Protein AF-A0A3M6QVV1-F1 (afdb_monomer)

Secondary structure (DSSP, 8-state):
----TTT----EEE-TTS-EEETTT--EE----HHHHT---

Sequence (41 aa):
MKHCPECGGARHYRLGDGRFKCRACGRRFSWTSVWDSVRLP

Structure (mmCIF, N/CA/C/O backbone):
data_AF-A0A3M6QVV1-F1
#
_entry.id   AF-A0A3M6QVV1-F1
#
loop_
_atom_site.group_PDB
_atom_site.id
_atom_site.type_symbol
_atom_site.label_atom_id
_atom_site.label_alt_id
_atom_site.label_comp_id
_atom_site.label_asym_id
_atom_site.label_entity_id
_atom_site.label_seq_id
_atom_site.pdbx_PDB_ins_code
_atom_site.Cartn_x
_atom_site.Cartn_y
_atom_site.Cartn_z
_atom_site.occupancy
_atom_site.B_iso_or_equiv
_atom_site.auth_seq_id
_atom_site.auth_comp_id
_atom_site.auth_asym_id
_atom_site.auth_atom_id
_atom_site.pdbx_PDB_model_num
ATOM 1 N N . MET A 1 1 ? -4.105 -5.217 -8.667 1.00 61.00 1 MET A N 1
ATOM 2 C CA . MET A 1 1 ? -4.320 -4.042 -7.787 1.00 61.00 1 MET A CA 1
ATOM 3 C C . MET A 1 1 ? -3.271 -4.055 -6.685 1.00 61.00 1 MET A C 1
ATOM 5 O O . MET A 1 1 ? -2.804 -5.128 -6.330 1.00 61.00 1 MET A O 1
ATOM 9 N N . LYS A 1 2 ? -2.831 -2.895 -6.190 1.00 73.12 2 LYS A N 1
ATOM 10 C CA . LYS A 1 2 ? -1.781 -2.811 -5.162 1.00 73.12 2 LYS A CA 1
ATOM 11 C C . LYS A 1 2 ? -2.401 -2.953 -3.765 1.00 73.12 2 LYS A C 1
ATOM 13 O O . LYS A 1 2 ? -2.966 -1.994 -3.246 1.00 73.12 2 LYS A O 1
ATOM 18 N N . HIS A 1 3 ? -2.301 -4.143 -3.178 1.00 84.25 3 HIS A N 1
ATOM 19 C CA . HIS A 1 3 ? -2.800 -4.444 -1.832 1.00 84.25 3 HIS A CA 1
ATOM 20 C C . HIS A 1 3 ? -1.695 -4.312 -0.785 1.00 84.25 3 HIS A C 1
ATOM 22 O O . HIS A 1 3 ? -0.521 -4.525 -1.077 1.00 84.25 3 HIS A O 1
ATOM 28 N N . CYS A 1 4 ? -2.060 -3.961 0.445 1.00 85.75 4 CYS A N 1
ATOM 29 C CA . CYS A 1 4 ? -1.118 -3.992 1.555 1.00 85.75 4 CYS A CA 1
ATOM 30 C C . CYS A 1 4 ? -0.638 -5.438 1.792 1.00 85.75 4 CYS A C 1
ATOM 32 O O . CYS A 1 4 ? -1.492 -6.313 1.930 1.00 85.75 4 CYS A O 1
ATOM 34 N N . PRO A 1 5 ? 0.680 -5.694 1.884 1.00 82.94 5 PRO A N 1
ATOM 35 C CA . PRO A 1 5 ? 1.216 -7.046 2.070 1.00 82.94 5 PRO A CA 1
ATOM 36 C C . PRO A 1 5 ? 0.856 -7.671 3.426 1.00 82.94 5 PRO A C 1
ATOM 38 O O . PRO A 1 5 ? 0.916 -8.880 3.566 1.00 82.94 5 PRO A O 1
ATOM 41 N N . GLU A 1 6 ? 0.474 -6.854 4.410 1.00 86.50 6 GLU A N 1
ATOM 42 C CA . GLU A 1 6 ? 0.090 -7.317 5.750 1.00 86.50 6 GLU A CA 1
ATOM 43 C C . GLU A 1 6 ? -1.385 -7.718 5.830 1.00 86.50 6 GLU A C 1
ATOM 45 O O . GLU A 1 6 ? -1.725 -8.817 6.238 1.00 86.50 6 GLU A O 1
ATOM 50 N N . CYS A 1 7 ? -2.286 -6.810 5.449 1.00 88.75 7 CYS A N 1
ATOM 51 C CA . CYS A 1 7 ? -3.721 -6.982 5.692 1.00 88.75 7 CYS A CA 1
ATOM 52 C C . CYS A 1 7 ? -4.554 -7.149 4.417 1.00 88.75 7 CYS A C 1
ATOM 54 O O . CYS A 1 7 ? -5.779 -7.175 4.486 1.00 88.75 7 CYS A O 1
ATOM 56 N N . GLY A 1 8 ? -3.931 -7.145 3.234 1.00 86.62 8 GLY A N 1
ATOM 57 C CA . GLY A 1 8 ? -4.639 -7.197 1.950 1.00 86.62 8 GLY A CA 1
ATOM 58 C C . GLY A 1 8 ? -5.442 -5.932 1.613 1.00 86.62 8 GLY A C 1
ATOM 59 O O . GLY A 1 8 ? -6.108 -5.869 0.579 1.00 86.62 8 GLY A O 1
ATOM 60 N N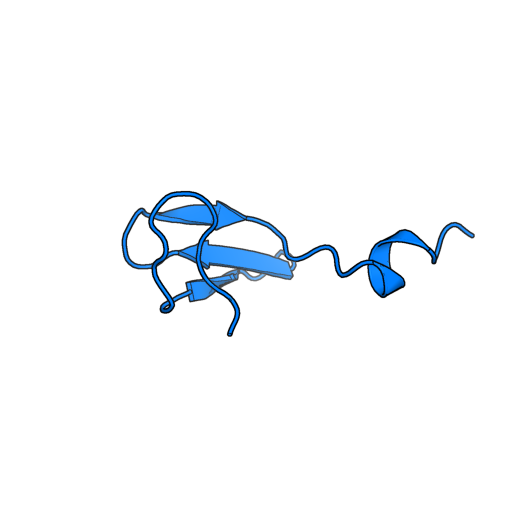 . GLY A 1 9 ? -5.387 -4.889 2.445 1.00 86.62 9 GLY A N 1
ATOM 61 C CA . GLY A 1 9 ? -6.150 -3.661 2.237 1.00 86.62 9 GLY A CA 1
ATOM 62 C C . GLY A 1 9 ? -5.738 -2.920 0.960 1.00 86.62 9 GLY A C 1
ATOM 63 O O . GLY A 1 9 ? -4.560 -2.628 0.756 1.00 86.62 9 GLY A O 1
ATOM 64 N N . ALA A 1 10 ? -6.710 -2.554 0.122 1.00 84.50 10 ALA A N 1
ATOM 65 C CA . ALA A 1 10 ? -6.473 -1.790 -1.111 1.00 84.50 10 ALA A CA 1
ATOM 66 C C . ALA A 1 10 ? -6.319 -0.273 -0.875 1.00 84.50 10 ALA A C 1
ATOM 68 O O . ALA A 1 10 ? -5.833 0.455 -1.737 1.00 84.50 10 ALA A O 1
ATOM 69 N N . ARG A 1 11 ? -6.725 0.225 0.302 1.00 85.50 11 ARG A N 1
ATOM 70 C CA . ARG A 1 11 ? -6.677 1.653 0.647 1.00 85.50 11 ARG A CA 1
ATOM 71 C C . ARG A 1 11 ? -5.331 2.008 1.279 1.00 85.50 11 ARG A C 1
ATOM 73 O O . ARG A 1 11 ? -5.119 1.793 2.475 1.00 85.50 11 ARG A O 1
ATOM 80 N N . HIS A 1 12 ? -4.438 2.580 0.481 1.00 89.00 12 HIS A N 1
ATOM 81 C CA . HIS A 1 12 ? -3.172 3.157 0.929 1.00 89.00 12 HIS A CA 1
ATOM 8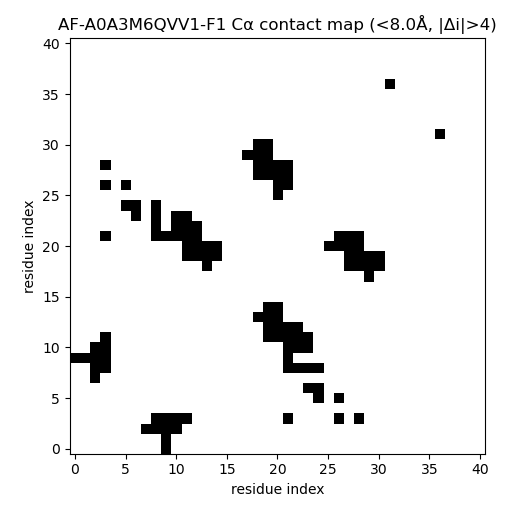2 C C . HIS A 1 12 ? -3.011 4.587 0.405 1.00 89.00 12 HIS A C 1
ATOM 84 O O . HIS A 1 12 ? -3.611 4.953 -0.601 1.00 89.00 12 HIS A O 1
ATOM 90 N N . TYR A 1 13 ? -2.196 5.391 1.082 1.00 88.88 13 TYR A N 1
ATOM 91 C CA . TYR A 1 13 ? -1.852 6.749 0.664 1.00 88.88 13 TYR A CA 1
ATOM 92 C C . TYR A 1 13 ? -0.335 6.925 0.629 1.00 88.88 13 TYR A C 1
ATOM 94 O O . TYR A 1 13 ? 0.391 6.265 1.378 1.00 88.88 13 TYR A O 1
ATOM 102 N N . ARG A 1 14 ? 0.150 7.780 -0.273 1.00 88.25 14 ARG A N 1
ATOM 103 C CA . ARG A 1 14 ? 1.578 8.082 -0.397 1.00 88.25 14 ARG A CA 1
ATOM 104 C C . ARG A 1 14 ? 1.989 9.070 0.697 1.00 88.25 14 ARG A C 1
ATOM 106 O O . ARG A 1 14 ? 1.285 10.041 0.956 1.00 88.25 14 ARG A O 1
ATOM 113 N N . LEU A 1 15 ? 3.110 8.791 1.343 1.00 88.00 15 LEU A N 1
ATOM 114 C CA . LEU A 1 15 ? 3.794 9.674 2.281 1.00 88.00 15 LEU A CA 1
ATOM 115 C C . LEU A 1 15 ? 4.759 10.587 1.512 1.00 88.00 15 LEU A C 1
ATOM 117 O O . LEU A 1 15 ? 5.211 10.229 0.421 1.00 88.00 15 LEU A O 1
ATOM 121 N N . GLY A 1 16 ? 5.100 11.741 2.094 1.00 86.50 16 GLY A N 1
ATOM 122 C CA . GLY A 1 16 ? 6.028 12.709 1.491 1.00 86.50 16 GLY A CA 1
ATOM 123 C C . GLY A 1 16 ? 7.390 12.105 1.132 1.00 86.50 16 GLY A C 1
ATOM 124 O O . GLY A 1 16 ? 7.965 12.456 0.110 1.00 86.50 16 GLY A O 1
ATOM 125 N N . ASP A 1 17 ? 7.835 11.098 1.885 1.00 86.19 17 ASP A N 1
ATOM 126 C CA . ASP A 1 17 ? 9.110 10.391 1.689 1.00 86.19 17 ASP A CA 1
ATOM 127 C C . ASP A 1 17 ? 9.084 9.352 0.546 1.00 86.19 17 ASP A C 1
ATOM 129 O O . ASP A 1 17 ? 9.967 8.504 0.437 1.00 86.19 17 ASP A O 1
ATOM 133 N N . GLY A 1 18 ? 8.020 9.314 -0.263 1.00 83.75 18 GLY A N 1
ATOM 134 C CA . GLY A 1 18 ? 7.874 8.370 -1.377 1.00 83.75 18 GLY A CA 1
ATOM 135 C C . GLY A 1 18 ? 7.376 6.970 -0.996 1.00 83.75 18 GLY A C 1
ATOM 136 O O . GLY A 1 18 ? 7.020 6.192 -1.881 1.00 83.75 18 GLY A O 1
ATOM 137 N N . ARG A 1 19 ? 7.275 6.658 0.299 1.00 87.31 19 ARG A N 1
ATOM 138 C CA . ARG A 1 19 ? 6.692 5.406 0.817 1.00 87.31 19 ARG A CA 1
ATOM 139 C C . ARG A 1 19 ? 5.165 5.459 0.822 1.00 87.31 19 ARG A C 1
ATOM 141 O O . ARG A 1 19 ? 4.566 6.527 0.758 1.00 87.31 19 ARG A O 1
ATOM 148 N N . PHE A 1 20 ? 4.515 4.312 0.953 1.00 89.25 20 PHE A N 1
ATOM 149 C CA . PHE A 1 20 ? 3.066 4.201 1.109 1.00 89.25 20 PHE A CA 1
ATOM 150 C C . PHE A 1 20 ? 2.706 3.817 2.5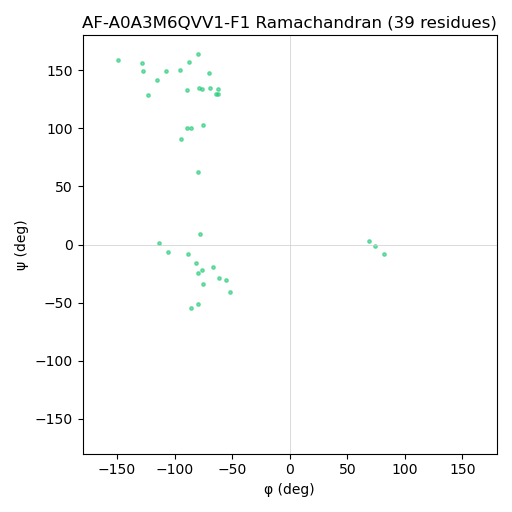40 1.00 89.25 20 PHE A C 1
ATOM 152 O O . PHE A 1 20 ? 3.449 3.107 3.217 1.00 89.25 20 PHE A O 1
ATOM 159 N N . LYS A 1 21 ? 1.543 4.267 3.007 1.00 90.50 21 LYS A N 1
ATOM 160 C CA . LYS A 1 21 ? 0.964 3.845 4.280 1.00 90.50 21 LYS A CA 1
ATOM 161 C C . LYS A 1 21 ? -0.427 3.271 4.061 1.00 90.50 21 LYS A C 1
ATOM 163 O O . LYS A 1 21 ? -1.276 3.891 3.420 1.00 90.50 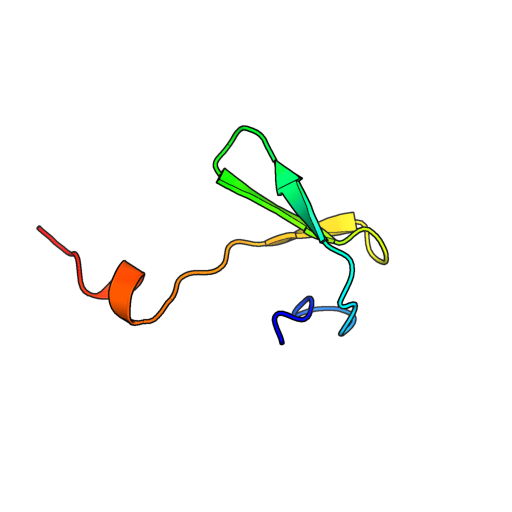21 LYS A O 1
ATOM 168 N N . CYS A 1 22 ? -0.662 2.074 4.590 1.00 91.94 22 CYS A N 1
ATOM 169 C CA . CYS A 1 22 ? -1.979 1.456 4.588 1.00 91.94 22 CYS A CA 1
ATOM 170 C C . CYS A 1 22 ? -2.909 2.217 5.534 1.00 91.94 22 CYS A C 1
ATOM 172 O O . CYS A 1 22 ? -2.538 2.499 6.673 1.00 91.94 22 CYS A O 1
ATOM 174 N N . ARG A 1 23 ? -4.135 2.502 5.092 1.00 89.94 23 ARG A N 1
ATOM 175 C CA . ARG A 1 23 ? -5.154 3.130 5.941 1.00 89.94 23 ARG A CA 1
ATOM 176 C C . ARG A 1 23 ? -5.834 2.132 6.885 1.00 89.94 23 ARG A C 1
ATOM 178 O O . ARG A 1 23 ? -6.336 2.553 7.914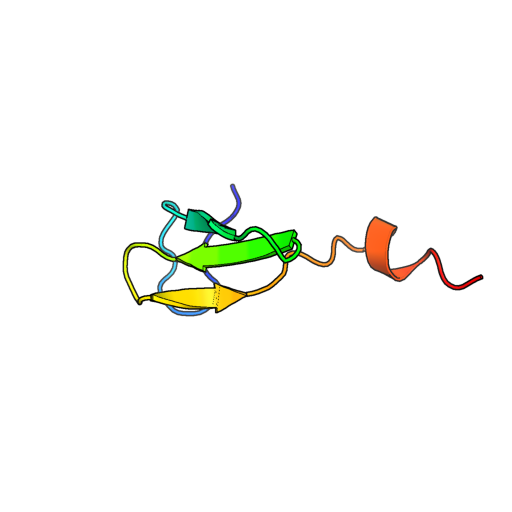 1.00 89.94 23 ARG A O 1
ATOM 185 N N . ALA A 1 24 ? -5.838 0.841 6.543 1.00 88.81 24 ALA A N 1
ATOM 186 C CA . ALA A 1 24 ? -6.493 -0.199 7.338 1.00 88.81 24 ALA A CA 1
ATOM 187 C C . ALA A 1 24 ? -5.647 -0.640 8.543 1.00 88.81 24 ALA A C 1
ATOM 189 O O . ALA A 1 24 ? -6.135 -0.631 9.662 1.00 88.81 24 ALA A O 1
ATOM 190 N N . CYS A 1 25 ? -4.372 -0.985 8.328 1.00 90.50 25 CYS A N 1
ATOM 191 C CA . CYS A 1 25 ? -3.482 -1.450 9.403 1.00 90.50 25 CYS A CA 1
ATOM 192 C C . CYS A 1 25 ? -2.429 -0.416 9.834 1.00 90.50 25 CYS A C 1
ATOM 194 O O . CYS A 1 25 ? -1.657 -0.662 10.752 1.00 90.50 25 CYS A O 1
ATOM 196 N N . GLY A 1 26 ? -2.319 0.726 9.144 1.00 89.06 26 GLY A N 1
ATOM 197 C CA . GLY A 1 26 ? -1.303 1.740 9.447 1.00 89.06 26 GLY A CA 1
ATOM 198 C C . GLY A 1 26 ? 0.124 1.377 9.015 1.00 89.06 26 GLY A C 1
ATOM 199 O O . GLY A 1 26 ? 1.030 2.200 9.182 1.00 89.06 26 GLY A O 1
ATOM 200 N N . ARG A 1 27 ? 0.342 0.188 8.432 1.00 89.06 27 ARG A N 1
ATOM 201 C CA . ARG A 1 27 ? 1.664 -0.283 7.999 1.00 89.06 27 ARG A CA 1
ATOM 202 C C . ARG A 1 27 ? 2.244 0.617 6.914 1.00 89.06 27 ARG A C 1
ATOM 204 O O . ARG A 1 27 ? 1.565 0.950 5.941 1.00 89.06 27 ARG A O 1
ATOM 211 N N . ARG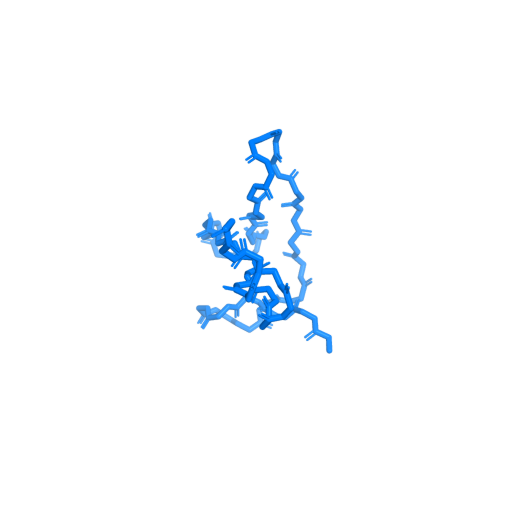 A 1 28 ? 3.520 0.971 7.065 1.00 89.75 28 ARG A N 1
ATOM 212 C CA . ARG A 1 28 ? 4.312 1.651 6.035 1.00 89.75 28 ARG A CA 1
ATOM 213 C C . ARG A 1 28 ? 4.984 0.604 5.151 1.00 89.75 28 ARG A C 1
ATOM 215 O O . ARG A 1 28 ? 5.564 -0.343 5.674 1.00 89.75 28 ARG A O 1
ATOM 222 N N . PHE A 1 29 ? 4.907 0.768 3.840 1.00 84.19 29 PHE A N 1
ATOM 223 C CA . PHE A 1 29 ? 5.516 -0.136 2.870 1.00 84.19 29 PHE A CA 1
ATOM 224 C C . PHE A 1 29 ? 5.923 0.629 1.608 1.00 84.19 29 PHE A C 1
ATOM 226 O O . PHE A 1 29 ? 5.406 1.709 1.323 1.00 84.19 29 PHE A O 1
ATOM 233 N N . SER A 1 30 ? 6.852 0.069 0.847 1.00 82.25 30 SER A N 1
ATOM 234 C CA . SER A 1 30 ? 7.313 0.625 -0.426 1.00 82.25 30 SER A CA 1
ATOM 235 C C . SER A 1 30 ? 6.942 -0.345 -1.538 1.00 82.25 30 SER A C 1
ATOM 237 O O . SER A 1 30 ? 7.036 -1.553 -1.349 1.00 82.25 30 SER A O 1
ATOM 239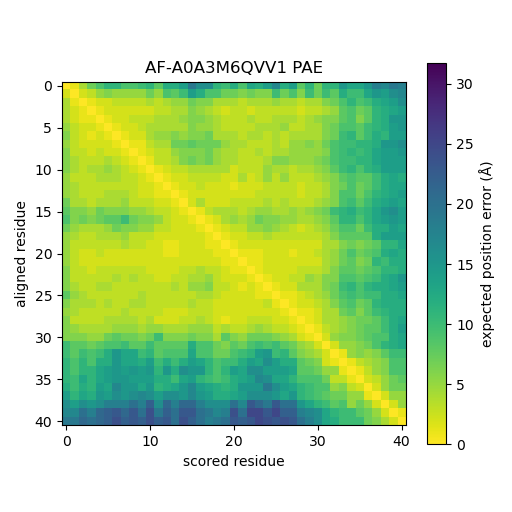 N N . TRP A 1 31 ? 6.526 0.166 -2.696 1.00 77.38 31 TRP A N 1
ATOM 240 C CA . TRP A 1 31 ? 6.380 -0.668 -3.887 1.00 77.38 31 TRP A CA 1
ATOM 241 C C . TRP A 1 31 ? 7.659 -0.585 -4.705 1.00 77.38 31 TRP A C 1
ATOM 243 O O . TRP A 1 31 ? 7.773 0.284 -5.565 1.00 77.38 31 TRP A O 1
ATOM 253 N N . THR A 1 32 ? 8.592 -1.491 -4.450 1.00 71.62 32 THR A N 1
ATOM 254 C CA . THR A 1 32 ? 9.689 -1.758 -5.380 1.00 71.62 32 THR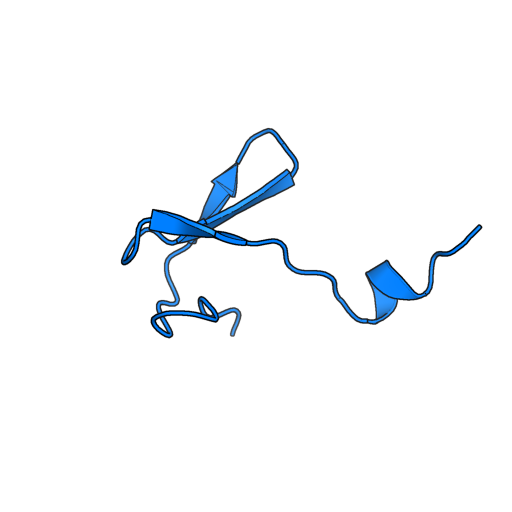 A CA 1
ATOM 255 C C . THR A 1 32 ? 9.104 -2.566 -6.532 1.00 71.62 32 THR A C 1
ATOM 257 O O . THR A 1 32 ? 8.761 -3.739 -6.381 1.00 71.62 32 THR A O 1
ATOM 260 N N . SER A 1 33 ? 8.873 -1.916 -7.670 1.00 69.06 33 SER A N 1
ATOM 261 C CA . SER A 1 33 ? 8.562 -2.663 -8.893 1.00 69.06 33 SER A CA 1
ATOM 262 C C . SER A 1 33 ? 9.837 -3.388 -9.322 1.00 69.06 33 SER A C 1
ATOM 264 O O . SER A 1 33 ? 10.913 -2.834 -9.142 1.00 69.06 33 SER A O 1
ATOM 266 N N . VAL A 1 34 ? 9.754 -4.574 -9.932 1.00 60.69 34 VAL A N 1
ATOM 267 C CA . VAL A 1 34 ? 10.960 -5.269 -10.435 1.00 60.69 34 VAL A CA 1
ATOM 268 C C . VAL A 1 34 ? 11.794 -4.330 -11.317 1.00 60.69 34 VAL A C 1
ATOM 270 O O . VAL A 1 34 ? 12.992 -4.223 -11.119 1.00 60.69 34 VAL A O 1
ATOM 273 N N . TRP A 1 35 ? 11.140 -3.536 -12.171 1.00 59.12 35 TRP A N 1
ATOM 274 C CA . TRP A 1 35 ? 11.752 -2.481 -12.992 1.00 59.12 35 TRP A CA 1
ATOM 275 C C . TRP A 1 35 ? 12.430 -1.335 -12.219 1.00 59.12 35 TRP A C 1
ATOM 277 O O . TRP A 1 35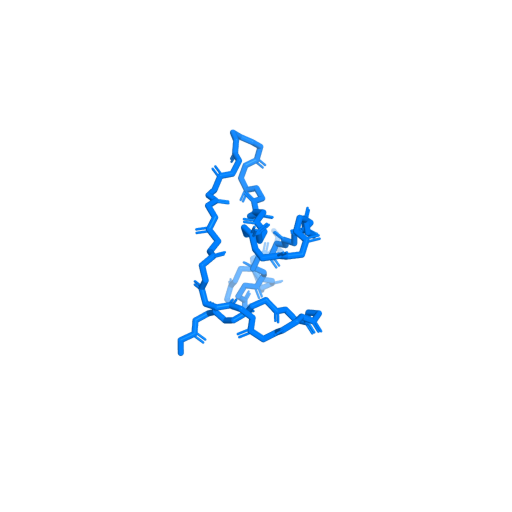 ? 13.370 -0.736 -12.730 1.00 59.12 35 TRP A O 1
ATOM 287 N N . ASP A 1 36 ? 11.963 -1.031 -11.008 1.00 60.78 36 ASP A N 1
ATOM 288 C CA . ASP A 1 36 ? 12.595 -0.074 -10.089 1.00 60.78 36 ASP A CA 1
ATOM 289 C C . ASP A 1 36 ? 13.847 -0.696 -9.448 1.00 60.78 36 ASP A C 1
ATOM 291 O O . ASP A 1 36 ? 14.857 -0.025 -9.276 1.00 60.78 36 ASP A O 1
ATOM 295 N N . SER A 1 37 ? 13.821 -2.011 -9.197 1.00 58.19 37 SER A N 1
ATOM 296 C CA . SER A 1 37 ? 14.950 -2.760 -8.638 1.00 58.19 37 SER A CA 1
ATOM 297 C C . SER A 1 37 ? 16.080 -3.047 -9.630 1.00 58.19 37 SER A C 1
ATOM 299 O O . SER A 1 37 ? 17.186 -3.298 -9.175 1.00 58.19 37 SER A O 1
ATOM 301 N N . VAL A 1 38 ? 15.843 -3.026 -10.951 1.00 62.81 38 VAL A N 1
ATOM 302 C CA . VAL A 1 38 ? 16.903 -3.263 -11.963 1.00 62.81 38 VAL A CA 1
ATOM 303 C C . VAL A 1 38 ? 17.655 -1.998 -12.376 1.00 62.81 38 VAL A C 1
ATOM 305 O O . VAL A 1 38 ? 18.666 -2.106 -13.063 1.00 62.81 38 VAL A O 1
ATOM 308 N N . ARG A 1 39 ? 17.218 -0.801 -11.954 1.00 57.84 39 ARG A N 1
ATOM 309 C CA . ARG A 1 39 ? 18.040 0.415 -12.072 1.00 57.84 39 ARG A CA 1
ATOM 310 C C . ARG A 1 39 ? 19.075 0.442 -10.943 1.00 57.84 39 ARG A C 1
ATOM 312 O O . ARG A 1 39 ? 19.048 1.329 -10.094 1.00 57.84 39 ARG A O 1
ATOM 319 N N . LEU A 1 40 ? 19.963 -0.550 -10.917 1.00 59.78 40 LEU A N 1
ATOM 320 C CA . LEU A 1 40 ? 21.283 -0.338 -10.331 1.00 59.78 40 LEU A CA 1
ATOM 321 C C . LEU A 1 40 ? 22.102 0.481 -11.351 1.00 59.78 40 LEU A C 1
ATOM 323 O O . LEU A 1 40 ? 21.998 0.183 -12.544 1.00 59.78 40 LEU A O 1
ATOM 327 N N . PRO A 1 41 ? 22.813 1.537 -10.913 1.00 58.16 41 PRO A N 1
ATOM 328 C CA . PRO A 1 41 ? 23.683 2.341 -11.771 1.00 58.16 41 PRO A CA 1
ATOM 329 C C . PRO A 1 41 ? 24.828 1.527 -12.381 1.00 58.16 41 PRO A C 1
ATOM 331 O O . PRO A 1 41 ? 25.237 0.517 -11.762 1.00 58.16 41 PRO A O 1
#

pLDDT: mean 79.86, std 11.68, range [57.84, 91.94]

Solvent-accessible surface area (backbone atoms only — not comparable to full-atom values): 2755 Å² total; per-residue (Å²): 132,77,50,37,92,85,79,62,42,67,55,62,48,78,44,96,88,75,36,34,31,29,71,80,80,62,51,74,49,69,88,79,45,72,78,62,67,65,67,63,134

Nearest PDB structures (foldseek):
  8d4a-assembly1_A  TM=8.100E-01  e=1.759E-01  Sulfuricurvum sp. PC08-66
  1yj9-assembly1_Z  TM=6.687E-01  e=1.435E-01  Haloarcula marismortui
  8c3a-assembly1_AQ  TM=6.926E-01  e=4.864E-01  Candida albicans
  7ls1-assembly1_j2  TM=7.481E-01  e=6.827E-01  Mus musculus
  8cre-assembly2_CK  TM=6.862E-01  e=5.961E-01  Candida albicans

Mean predicted aligned error: 6.8 Å

Foldseek 3Di:
DDADPPPRHPDWDADPVRWIAHPPPRDIGHDCDVVNVPPDD

Organism: NCBI:txid2029117

InterPro domains:
  IPR024442 Transposase, zinc-ribbon [PF12760] (3-27)

Radius of gyration: 11.28 Å; Cα contacts (8 Å, |Δi|>4): 56; chains: 1; bounding box: 30×20×22 Å